Protein AF-A0A2S8NSI2-F1 (afdb_monomer_lite)

pLDDT: mean 83.22, std 19.71, range [36.78, 97.69]

Secondary structure (DSSP, 8-state):
-----------------------------------HHHHHHHHHHHHHHHHHHHHTBGGG----PSPP--EESSTTSEEHHHHHHHHHHHHHHHHHTT-TT--TTSEEEEESSSSSTTS-SEE--SS-EEEEEEEEE-TT-B-EEEEEEEEPPPEEP-

Radius of gyration: 29.57 Å; chains: 1; bounding box: 67×54×85 Å

Structure (mmCIF, N/CA/C/O backbone):
data_AF-A0A2S8NSI2-F1
#
_entry.id   AF-A0A2S8NSI2-F1
#
loop_
_atom_site.group_PDB
_atom_site.id
_atom_site.type_symbol
_atom_site.label_atom_id
_atom_site.label_alt_id
_atom_site.label_comp_id
_atom_site.label_asym_id
_atom_site.label_entity_id
_atom_site.label_seq_id
_atom_site.pdbx_PDB_ins_code
_atom_site.Cartn_x
_atom_site.Cartn_y
_atom_site.Cartn_z
_atom_site.occupancy
_atom_site.B_iso_or_equiv
_atom_site.auth_seq_id
_atom_site.auth_comp_id
_atom_site.auth_asym_id
_atom_site.auth_atom_id
_atom_site.pdbx_PDB_model_num
ATOM 1 N N . MET A 1 1 ? 1.802 8.307 66.244 1.00 36.78 1 MET A N 1
ATOM 2 C CA . MET A 1 1 ? 1.727 9.780 66.136 1.00 36.78 1 MET A CA 1
ATOM 3 C C . MET A 1 1 ? 1.114 10.142 64.793 1.00 36.78 1 MET A C 1
ATOM 5 O O . MET A 1 1 ? 1.666 9.700 63.802 1.00 36.78 1 MET A O 1
ATOM 9 N N . LYS A 1 2 ? 0.049 10.966 64.822 1.00 42.12 2 LYS A N 1
ATOM 10 C CA . LYS A 1 2 ? -0.509 11.824 63.747 1.00 42.12 2 LYS A CA 1
ATOM 11 C C . LYS A 1 2 ? -1.055 11.126 62.483 1.00 42.12 2 LYS A C 1
ATOM 13 O O . LYS A 1 2 ? -0.359 10.335 61.881 1.00 42.12 2 LYS A O 1
ATOM 18 N N . ARG A 1 3 ? -2.223 11.450 61.927 1.00 40.34 3 ARG A N 1
ATOM 19 C CA . ARG A 1 3 ? -3.490 12.096 62.336 1.00 40.34 3 ARG A CA 1
ATOM 20 C C . ARG A 1 3 ? -4.386 11.980 61.081 1.00 40.34 3 ARG A C 1
ATOM 22 O O . ARG A 1 3 ? -3.899 12.220 59.983 1.00 40.34 3 ARG A O 1
ATOM 29 N N . LEU A 1 4 ? -5.655 11.611 61.256 1.00 50.47 4 LEU A N 1
ATOM 30 C CA . LEU A 1 4 ? -6.739 11.792 60.275 1.00 50.47 4 LEU A CA 1
ATOM 31 C C . LEU A 1 4 ? -6.905 13.271 59.886 1.00 50.47 4 LEU A C 1
ATOM 33 O O . LEU A 1 4 ? -6.657 14.108 60.749 1.00 50.47 4 LEU A O 1
ATOM 37 N N . LEU A 1 5 ? -7.391 13.548 58.664 1.00 44.25 5 LEU A N 1
ATOM 38 C CA . LEU A 1 5 ? -8.237 14.693 58.228 1.00 44.25 5 LEU A CA 1
ATOM 39 C C . LEU A 1 5 ? -8.419 14.572 56.693 1.00 44.25 5 LEU A C 1
ATOM 41 O O . LEU A 1 5 ? -7.445 14.688 55.962 1.00 44.25 5 LEU A O 1
ATOM 45 N N . SER A 1 6 ? -9.546 14.106 56.141 1.00 48.00 6 SER A N 1
ATOM 46 C CA . SER A 1 6 ? -10.832 14.806 55.940 1.00 48.00 6 SER A CA 1
ATOM 47 C C . SER A 1 6 ? -10.691 16.272 55.531 1.00 48.00 6 SER A C 1
ATOM 49 O O . SER A 1 6 ? -10.458 17.119 56.387 1.00 48.00 6 SER A O 1
ATOM 51 N N . ILE A 1 7 ? -10.936 16.575 54.250 1.00 52.28 7 ILE A N 1
ATOM 52 C CA . ILE A 1 7 ? -11.369 17.907 53.810 1.00 52.28 7 ILE A CA 1
ATOM 53 C C . ILE A 1 7 ? -12.616 17.732 52.945 1.00 52.28 7 ILE A C 1
ATOM 55 O O . ILE A 1 7 ? -12.573 17.278 51.805 1.00 52.28 7 ILE A O 1
ATOM 59 N N . LEU A 1 8 ? -13.733 18.063 53.580 1.00 39.94 8 LEU A N 1
ATOM 60 C CA . LEU A 1 8 ? -15.036 18.305 52.998 1.00 39.94 8 LEU A CA 1
ATOM 61 C C . LEU A 1 8 ? -15.148 19.810 52.691 1.00 39.94 8 LEU A C 1
ATOM 63 O O . LEU A 1 8 ? -14.603 20.637 53.423 1.00 39.94 8 LEU A O 1
ATOM 67 N N . SER A 1 9 ? -15.986 20.121 51.704 1.00 43.59 9 SER A N 1
ATOM 68 C CA . SER A 1 9 ? -16.630 21.412 51.417 1.00 43.59 9 SER A CA 1
ATOM 69 C C . SER A 1 9 ? -15.868 22.408 50.533 1.00 43.59 9 SER A C 1
ATOM 71 O O . SER A 1 9 ? -14.788 22.877 50.868 1.00 43.59 9 SER A O 1
ATOM 73 N N . LEU A 1 10 ? -16.515 22.808 49.434 1.00 45.41 10 LEU A N 1
ATOM 74 C CA . LEU A 1 10 ? -17.215 24.091 49.435 1.00 45.41 10 LEU A CA 1
ATOM 75 C C . LEU A 1 10 ? -18.340 24.076 48.386 1.00 45.41 10 LEU A C 1
ATOM 77 O O . LEU A 1 10 ? -18.095 24.037 47.183 1.00 45.41 10 LEU A O 1
ATOM 81 N N . VAL A 1 11 ? -19.584 24.082 48.865 1.00 45.69 11 VAL A N 1
ATOM 82 C CA . VAL A 1 11 ? -20.774 24.378 48.061 1.00 45.69 11 VAL A CA 1
ATOM 83 C C . VAL A 1 11 ? -20.818 25.894 47.902 1.00 45.69 11 VAL A C 1
ATOM 85 O O . VAL A 1 11 ? -21.039 26.616 48.873 1.00 45.69 11 VAL A O 1
ATOM 88 N N . GLY A 1 12 ? -20.555 26.375 46.690 1.00 42.59 12 GLY A N 1
ATOM 89 C CA . GLY A 1 12 ? -20.722 27.778 46.329 1.00 42.59 12 GLY A CA 1
ATOM 90 C C . GLY A 1 12 ? -22.197 28.093 46.116 1.00 42.59 12 GLY A C 1
ATOM 91 O O . GLY A 1 12 ? -22.759 27.787 45.069 1.00 42.59 12 GLY A O 1
ATOM 92 N N . LEU A 1 13 ? -22.811 28.698 47.129 1.00 41.66 13 LEU A N 1
ATOM 93 C CA . LEU A 1 13 ? -24.100 29.371 47.043 1.00 41.66 13 LEU A CA 1
ATOM 94 C C . LEU A 1 13 ? -23.939 30.604 46.135 1.00 41.66 13 LEU A C 1
ATOM 96 O O . LEU A 1 13 ? -23.165 31.501 46.461 1.00 41.66 13 LEU A O 1
ATOM 100 N N . ILE A 1 14 ? -24.673 30.679 45.023 1.00 50.62 14 ILE A N 1
ATOM 101 C CA . ILE A 1 14 ? -24.888 31.946 44.313 1.00 50.62 14 ILE A CA 1
ATOM 102 C C . ILE A 1 14 ? -26.395 32.161 44.222 1.00 50.62 14 ILE A C 1
ATOM 104 O O . ILE A 1 14 ? -27.081 31.632 43.352 1.00 50.62 14 ILE A O 1
ATOM 108 N N . THR A 1 15 ? -26.912 32.937 45.168 1.00 47.03 15 THR A N 1
ATOM 109 C CA . THR A 1 15 ? -28.223 33.570 45.070 1.00 47.03 15 THR A CA 1
ATOM 110 C C . THR A 1 15 ? -28.078 34.850 44.258 1.00 47.03 15 THR A C 1
ATOM 112 O O . THR A 1 15 ? -27.434 35.792 44.716 1.00 47.03 15 THR A O 1
ATOM 115 N N . ILE A 1 16 ? -28.718 34.920 43.093 1.00 54.03 16 ILE A N 1
ATOM 116 C CA . ILE A 1 16 ? -29.105 36.199 42.492 1.00 54.03 16 ILE A CA 1
ATOM 117 C C . ILE A 1 16 ? -30.572 36.066 42.110 1.00 54.03 16 ILE A C 1
ATOM 119 O O . ILE A 1 16 ? -30.938 35.321 41.204 1.00 54.03 16 ILE A O 1
ATOM 123 N N . GLY A 1 17 ? -31.414 36.760 42.871 1.00 44.03 17 GLY A N 1
ATOM 124 C CA . GLY A 1 17 ? -32.815 36.932 42.543 1.00 44.03 17 GLY A CA 1
ATOM 125 C C . GLY A 1 17 ? -32.962 37.862 41.348 1.00 44.03 17 GLY A C 1
ATOM 126 O O . GLY A 1 17 ? -32.365 38.934 41.308 1.00 44.03 17 GLY A O 1
ATOM 127 N N . THR A 1 18 ? -33.811 37.469 40.407 1.00 47.91 18 THR A N 1
ATOM 128 C CA . THR A 1 18 ? -34.553 38.418 39.582 1.00 47.91 18 THR A CA 1
ATOM 129 C C . THR A 1 18 ? -36.007 37.971 39.580 1.00 47.91 18 THR A C 1
ATOM 131 O O . THR A 1 18 ? -36.347 36.842 39.232 1.00 47.91 18 THR A O 1
ATOM 134 N N . THR A 1 19 ? -36.868 38.841 40.092 1.00 48.16 19 THR A N 1
ATOM 135 C CA . THR A 1 19 ? -38.317 38.696 40.045 1.00 48.16 19 THR A CA 1
ATOM 136 C C . THR A 1 19 ? -38.782 38.944 38.619 1.00 48.16 19 THR A C 1
ATOM 138 O O . THR A 1 19 ? -38.567 40.038 38.110 1.00 48.16 19 THR A O 1
ATOM 141 N N . ASN A 1 20 ? -39.474 37.982 38.012 1.00 44.31 20 ASN A N 1
ATOM 142 C CA . ASN A 1 20 ? -40.394 38.255 36.914 1.00 44.31 20 ASN A CA 1
ATOM 143 C C . ASN A 1 20 ? -41.680 37.457 37.143 1.00 44.31 20 ASN A C 1
ATOM 145 O O . ASN A 1 20 ? -41.707 36.231 37.060 1.00 44.31 20 ASN A O 1
ATOM 149 N N . LEU A 1 21 ? -42.743 38.192 37.471 1.00 48.66 21 LEU A N 1
ATOM 150 C CA . LEU A 1 21 ? -44.125 37.736 37.416 1.00 48.66 21 LEU A CA 1
ATOM 151 C C . LEU A 1 21 ? -44.502 37.537 35.946 1.00 48.66 21 LEU A C 1
ATOM 153 O O . LEU A 1 21 ? -44.549 38.509 35.196 1.00 48.66 21 LEU A O 1
ATOM 157 N N . ILE A 1 22 ? -44.822 36.305 35.547 1.00 44.72 22 ILE A N 1
ATOM 158 C CA . ILE A 1 22 ? -45.586 36.047 34.323 1.00 44.72 22 ILE A CA 1
ATOM 159 C C . ILE A 1 22 ? -46.748 35.104 34.655 1.00 44.72 22 ILE A C 1
ATOM 161 O O . ILE A 1 22 ? -46.565 33.963 35.064 1.00 44.72 22 ILE A O 1
ATOM 165 N N . SER A 1 23 ? -47.933 35.697 34.508 1.00 38.81 23 SER A N 1
ATOM 166 C CA . SER A 1 23 ? -49.290 35.180 34.304 1.00 38.81 23 SER A CA 1
ATOM 167 C C . SER A 1 23 ? -49.484 33.668 34.095 1.00 38.81 23 SER A C 1
ATOM 169 O O . SER A 1 23 ? -48.783 33.026 33.316 1.00 38.81 23 SER A O 1
ATOM 171 N N . CYS A 1 24 ? -50.544 33.140 34.719 1.00 50.59 24 CYS A N 1
ATOM 172 C CA . CYS A 1 24 ? -51.088 31.794 34.543 1.00 50.59 24 CYS A CA 1
ATOM 173 C C . CYS A 1 24 ? -51.384 31.450 33.071 1.00 50.59 24 CYS A C 1
ATOM 175 O O . CYS A 1 24 ? -52.490 31.654 32.576 1.00 50.59 24 CYS A O 1
ATOM 177 N N . GLY A 1 25 ? -50.425 30.821 32.403 1.00 47.66 25 GLY A N 1
ATOM 178 C CA . GLY A 1 25 ? -50.671 29.855 31.339 1.00 47.66 25 GLY A CA 1
ATOM 179 C C . GLY A 1 25 ? -50.187 28.505 31.846 1.00 47.66 25 GLY A C 1
ATOM 180 O O . GLY A 1 25 ? -49.047 28.409 32.289 1.00 47.66 25 GLY A O 1
ATOM 181 N N . LYS A 1 26 ? -51.046 27.476 31.850 1.00 44.56 26 LYS A N 1
ATOM 182 C CA . LYS A 1 26 ? -50.652 26.116 32.251 1.00 44.56 26 LYS A CA 1
ATOM 183 C C . LYS A 1 26 ? -49.390 25.725 31.478 1.00 44.56 26 LYS A C 1
ATOM 185 O O . LYS A 1 26 ? -49.472 25.616 30.252 1.00 44.56 26 LYS A O 1
ATOM 190 N N . PRO A 1 27 ? -48.249 25.491 32.140 1.00 42.88 27 PRO A N 1
ATOM 191 C CA . PRO A 1 27 ? -47.119 24.957 31.429 1.00 42.88 27 PRO A CA 1
ATOM 192 C C . PRO A 1 27 ? -47.446 23.486 31.175 1.00 42.88 27 PRO A C 1
ATOM 194 O O . PRO A 1 27 ? -47.559 22.685 32.104 1.00 42.88 27 PRO A O 1
ATOM 197 N N . VAL A 1 28 ? -47.623 23.113 29.909 1.00 51.09 28 VAL A N 1
ATOM 198 C CA . VAL A 1 28 ? -47.347 21.732 29.511 1.00 51.09 28 VAL A CA 1
ATOM 199 C C . VAL A 1 28 ? -45.833 21.610 29.587 1.00 51.09 28 VAL A C 1
ATOM 201 O O . VAL A 1 28 ? -45.119 21.794 28.605 1.00 51.09 28 VAL A O 1
ATOM 204 N N . VAL A 1 29 ? -45.331 21.403 30.804 1.00 42.56 29 VAL A N 1
ATOM 205 C CA . VAL A 1 29 ? -43.964 20.951 30.982 1.00 42.56 29 VAL A CA 1
ATOM 206 C C . VAL A 1 29 ? -44.000 19.492 30.575 1.00 42.56 29 VAL A C 1
ATOM 208 O O . VAL A 1 29 ? -44.452 18.633 31.332 1.00 42.56 29 VAL A O 1
ATOM 211 N N . ASN A 1 30 ? -43.546 19.204 29.360 1.00 43.06 30 ASN A N 1
ATOM 212 C CA . ASN A 1 30 ? -42.989 17.891 29.092 1.00 43.06 30 ASN A CA 1
ATOM 213 C C . ASN A 1 30 ? -41.733 17.791 29.965 1.00 43.06 30 ASN A C 1
ATOM 215 O O . ASN A 1 30 ? -40.627 18.095 29.530 1.00 43.06 30 ASN A O 1
ATOM 219 N N . ASN A 1 31 ? -41.934 17.446 31.239 1.00 46.88 31 ASN A N 1
ATOM 220 C CA . ASN A 1 31 ? -40.888 17.022 32.152 1.00 46.88 31 ASN A CA 1
ATOM 221 C C . ASN A 1 31 ? -40.384 15.679 31.634 1.00 46.88 31 ASN A C 1
ATOM 223 O O . ASN A 1 31 ? -40.796 14.616 32.089 1.00 46.88 31 ASN A O 1
ATOM 227 N N . THR A 1 32 ? -39.517 15.721 30.637 1.00 57.41 32 THR A N 1
ATOM 228 C CA . THR A 1 32 ? -38.535 14.664 30.467 1.00 57.41 32 THR A CA 1
ATOM 229 C C . THR A 1 32 ? -37.225 15.296 30.890 1.00 57.41 32 THR A C 1
ATOM 231 O O . THR A 1 32 ? -36.474 15.807 30.067 1.00 57.41 32 THR A O 1
ATOM 234 N N . GLU A 1 33 ? -37.001 15.353 32.207 1.00 58.38 33 GLU A N 1
ATOM 235 C CA . GLU A 1 33 ? -35.644 15.524 32.720 1.00 58.38 33 GLU A CA 1
ATOM 236 C C . GLU A 1 33 ? -34.769 14.493 31.992 1.00 58.38 33 GLU A C 1
ATOM 238 O O . GLU A 1 33 ? -35.134 13.309 31.979 1.00 58.38 33 GLU A O 1
ATOM 243 N N . PRO A 1 34 ? -33.672 14.904 31.331 1.00 58.44 34 PRO A N 1
ATOM 244 C CA . PRO A 1 34 ? -32.758 13.949 30.738 1.00 58.44 34 PRO A CA 1
ATOM 245 C C . PRO A 1 34 ? -32.290 13.026 31.859 1.00 58.44 34 PRO A C 1
ATOM 247 O O . PRO A 1 34 ? -31.703 13.457 32.853 1.00 58.44 34 PRO A O 1
ATOM 250 N N . ASN A 1 35 ? -32.624 11.745 31.733 1.00 76.62 35 ASN A N 1
ATOM 251 C CA . ASN A 1 35 ? -32.190 10.740 32.679 1.00 76.62 35 ASN A CA 1
ATOM 252 C C . ASN A 1 35 ? -30.660 10.709 32.625 1.00 76.62 35 ASN A C 1
ATOM 254 O O . ASN A 1 35 ? -30.070 10.214 31.666 1.00 76.62 35 ASN A O 1
ATOM 258 N N . LEU A 1 36 ? -30.017 11.253 33.659 1.00 78.12 36 LEU A N 1
ATOM 259 C CA . LEU A 1 36 ? -28.560 11.390 33.752 1.0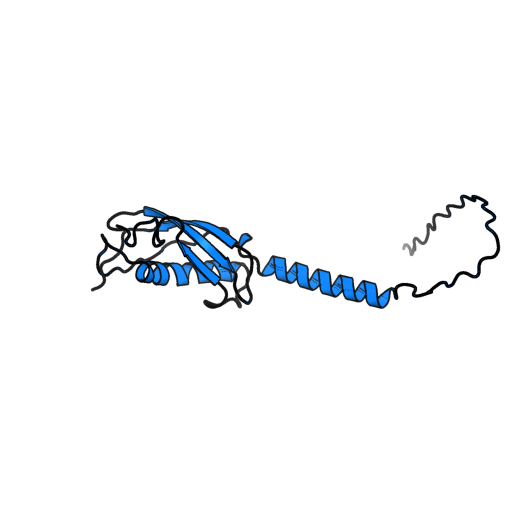0 78.12 36 LEU A CA 1
ATOM 260 C C . LEU A 1 36 ? -27.823 10.060 33.522 1.00 78.12 36 LEU A C 1
ATOM 262 O O . LEU A 1 36 ? -26.652 10.059 33.142 1.00 78.12 36 LEU A O 1
ATOM 266 N N . LYS A 1 37 ? -28.477 8.913 33.751 1.00 80.94 37 LYS A N 1
ATOM 267 C CA . LYS A 1 37 ? -27.910 7.594 33.431 1.00 80.94 37 LYS A CA 1
ATOM 268 C C . LYS A 1 37 ? -27.845 7.344 31.925 1.00 80.94 37 LYS A C 1
ATOM 270 O O . LYS A 1 37 ? -26.823 6.853 31.453 1.00 80.94 37 LYS A O 1
ATOM 275 N N . ASP A 1 38 ? -28.890 7.715 31.193 1.00 85.69 38 ASP A N 1
ATOM 276 C CA . ASP A 1 38 ? -28.986 7.518 29.745 1.00 85.69 38 ASP A CA 1
ATOM 277 C C . ASP A 1 38 ? -27.994 8.434 29.014 1.00 85.69 38 ASP A C 1
ATOM 279 O O . ASP A 1 38 ? -27.298 8.002 28.095 1.00 85.69 38 ASP A O 1
ATOM 283 N N . GLU A 1 39 ? -27.839 9.675 29.484 1.00 88.56 39 GLU A N 1
ATOM 284 C CA . GLU A 1 39 ? -26.870 10.628 28.931 1.00 88.56 39 GLU A CA 1
ATOM 285 C C . GLU A 1 39 ? -25.417 10.207 29.207 1.00 88.56 39 GLU A C 1
ATOM 287 O O . GLU A 1 39 ? -24.580 10.212 28.302 1.00 88.56 39 GLU A O 1
ATOM 292 N N . ASN A 1 40 ? -25.116 9.734 30.423 1.00 90.38 40 ASN A N 1
ATOM 293 C CA . ASN A 1 40 ? -23.797 9.180 30.739 1.00 90.38 40 ASN A CA 1
ATOM 294 C C . ASN A 1 40 ? -23.472 7.924 29.921 1.00 90.38 40 ASN A C 1
ATOM 296 O O . ASN A 1 40 ? -22.317 7.727 29.542 1.00 90.38 40 ASN A O 1
ATOM 300 N N . GLN A 1 41 ? -24.460 7.064 29.658 1.00 93.50 41 GLN A N 1
ATOM 301 C CA . GLN A 1 41 ? -24.254 5.888 28.816 1.00 93.50 41 GLN A CA 1
ATOM 302 C C . GLN A 1 41 ? -23.963 6.299 27.370 1.00 93.50 41 GLN A C 1
ATOM 304 O O . GLN A 1 41 ? -22.979 5.840 26.795 1.00 93.50 41 GLN A O 1
ATOM 309 N N . LYS A 1 42 ? -24.733 7.247 26.828 1.00 94.19 42 LYS A N 1
ATOM 310 C CA . LYS A 1 42 ? -24.503 7.800 25.491 1.00 94.19 42 LYS A CA 1
ATOM 311 C C . LYS A 1 42 ? -23.091 8.376 25.340 1.00 94.19 42 LYS A C 1
ATOM 313 O O . LYS A 1 42 ? -22.407 8.065 24.369 1.00 94.19 42 LYS A O 1
ATOM 318 N N . LEU A 1 43 ? -22.623 9.156 26.317 1.00 93.69 43 LEU A N 1
ATOM 319 C CA . LEU A 1 43 ? -21.264 9.711 26.309 1.00 93.69 43 LEU A CA 1
ATOM 320 C C . LEU A 1 43 ? -20.182 8.622 26.357 1.00 93.69 43 LEU A C 1
ATOM 322 O O . LEU A 1 43 ? -19.149 8.748 25.697 1.00 93.69 43 LEU A O 1
ATOM 326 N N . LYS A 1 44 ? -20.395 7.538 27.115 1.00 94.00 44 LYS A N 1
ATOM 327 C CA . LYS A 1 44 ? -19.471 6.391 27.130 1.00 94.00 44 LYS A CA 1
ATOM 328 C C . LYS A 1 44 ? -19.398 5.712 25.766 1.00 94.00 44 LYS A C 1
ATOM 330 O O . LYS A 1 44 ? -18.294 5.452 25.288 1.00 94.00 44 LYS A O 1
ATOM 335 N N . ASP A 1 45 ? -20.545 5.483 25.137 1.00 93.88 45 ASP A N 1
ATOM 336 C CA . ASP A 1 45 ? -20.624 4.851 23.820 1.00 93.88 45 ASP A CA 1
ATOM 337 C C . ASP A 1 45 ? -19.954 5.729 22.745 1.00 93.88 45 ASP A C 1
ATOM 339 O O . ASP A 1 45 ? -19.191 5.238 21.906 1.00 93.88 45 ASP A O 1
ATOM 343 N N . GLU A 1 46 ? -20.165 7.049 22.799 1.00 94.38 46 GLU A N 1
ATOM 344 C CA . GLU A 1 46 ? -19.512 8.020 21.913 1.00 94.38 46 GLU A CA 1
ATOM 345 C C . GLU A 1 46 ? -17.993 8.053 22.109 1.00 94.38 46 GLU A C 1
ATOM 347 O O . GLU A 1 46 ? -17.247 7.995 21.127 1.00 94.38 46 GLU A O 1
ATOM 352 N N . ASN A 1 47 ? -17.518 8.065 23.356 1.00 94.12 47 ASN A N 1
ATOM 353 C CA . ASN A 1 47 ? -16.089 8.009 23.660 1.00 94.12 47 ASN A CA 1
ATOM 354 C C . ASN A 1 47 ? -15.453 6.708 23.163 1.00 94.12 47 ASN A C 1
ATOM 356 O O . ASN A 1 47 ? -14.365 6.734 22.586 1.00 94.12 47 ASN A O 1
ATOM 360 N N . GLN A 1 48 ? -16.134 5.571 23.323 1.00 92.56 48 GLN A N 1
ATOM 361 C CA . GLN A 1 48 ? -15.660 4.290 22.799 1.00 92.56 48 GLN A CA 1
ATOM 362 C C . GLN A 1 48 ? -15.577 4.309 21.267 1.00 92.56 48 GLN A C 1
ATOM 364 O O . GLN A 1 48 ? -14.591 3.842 20.691 1.00 92.56 48 GLN A O 1
ATOM 369 N N . LYS A 1 49 ? -16.573 4.898 20.598 1.00 89.62 49 LYS A N 1
ATOM 370 C CA . LYS A 1 49 ? -16.584 5.070 19.140 1.00 89.62 49 LYS A CA 1
ATOM 371 C C . LYS A 1 49 ? -15.457 5.983 18.657 1.00 89.62 49 LYS A C 1
ATOM 373 O O . LYS A 1 49 ? -14.830 5.683 17.642 1.00 89.62 49 LYS A O 1
ATOM 378 N N . LEU A 1 50 ? -15.194 7.086 19.356 1.00 89.75 50 LEU A N 1
ATOM 379 C CA . LEU A 1 50 ? -14.093 7.999 19.039 1.00 89.75 50 LEU A CA 1
ATOM 380 C C . LEU A 1 50 ? -12.739 7.329 19.244 1.00 89.75 50 LEU A C 1
ATOM 382 O O . LEU A 1 50 ? -11.888 7.427 18.367 1.00 89.75 50 LEU A O 1
ATOM 386 N N . LYS A 1 51 ? -12.568 6.589 20.343 1.00 88.50 51 LYS A N 1
ATOM 387 C CA . LYS A 1 51 ? -11.354 5.813 20.593 1.00 88.50 51 LYS A CA 1
ATOM 388 C C . LYS A 1 51 ? -11.094 4.819 19.460 1.00 88.50 51 LYS A C 1
ATOM 390 O O . LYS A 1 51 ? -10.018 4.831 18.879 1.00 88.50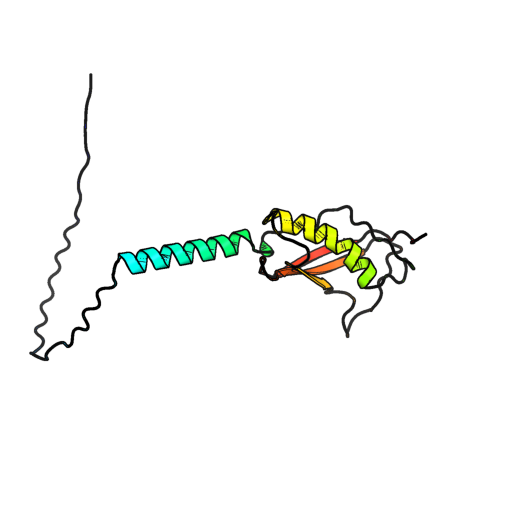 51 LYS A O 1
ATOM 395 N N . TRP A 1 52 ? -12.108 4.048 19.060 1.00 86.19 52 TRP A N 1
ATOM 396 C CA . TRP A 1 52 ? -11.996 3.136 17.917 1.00 86.19 52 TRP A CA 1
ATOM 397 C C . TRP A 1 52 ? -11.614 3.868 16.619 1.00 86.19 52 TRP A C 1
ATOM 399 O O . TRP A 1 52 ? -10.786 3.384 15.850 1.00 86.19 52 TRP A O 1
ATOM 409 N N . LYS A 1 53 ? -12.171 5.064 16.384 1.00 83.56 53 LYS A N 1
ATOM 410 C CA . LYS A 1 53 ? -11.786 5.913 15.247 1.00 83.56 53 LYS A CA 1
ATOM 411 C C . LYS A 1 53 ? -10.368 6.481 15.357 1.00 83.56 53 LYS A C 1
ATOM 413 O O . LYS A 1 53 ? -9.812 6.917 14.368 1.00 83.56 53 LYS A O 1
ATOM 418 N N . ILE A 1 54 ? -9.760 6.544 16.523 1.00 85.94 54 ILE A N 1
ATOM 419 C CA . ILE A 1 54 ? -8.363 6.971 16.615 1.00 85.94 54 ILE A CA 1
ATOM 420 C C . ILE A 1 54 ? -7.475 5.757 16.342 1.00 85.94 54 ILE A C 1
ATOM 422 O O . ILE A 1 54 ? -6.660 5.784 15.424 1.00 85.94 54 ILE A O 1
ATOM 426 N N . ASP A 1 55 ? -7.744 4.651 17.033 1.00 86.19 55 ASP A N 1
ATOM 427 C CA . ASP A 1 55 ? -6.943 3.425 16.981 1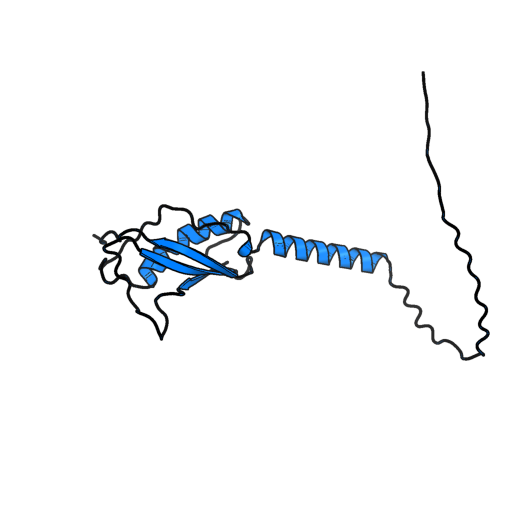.00 86.19 55 ASP A CA 1
ATOM 428 C C . ASP A 1 55 ? -6.900 2.792 15.571 1.00 86.19 55 ASP A C 1
ATOM 430 O O . ASP A 1 55 ? -5.964 2.082 15.223 1.00 86.19 55 ASP A O 1
ATOM 434 N N . LYS A 1 56 ? -7.908 3.056 14.727 1.00 88.88 56 LYS A N 1
ATOM 435 C CA . LYS A 1 56 ? -8.052 2.450 13.389 1.00 88.88 56 LYS A CA 1
ATOM 436 C C . LYS A 1 56 ? -7.796 3.399 12.215 1.00 88.88 56 LYS A C 1
ATOM 438 O O . LYS A 1 56 ? -8.209 3.094 11.091 1.00 88.88 56 LYS A O 1
ATOM 443 N N . ASN A 1 57 ? -7.192 4.562 12.456 1.00 92.19 57 ASN A N 1
ATOM 444 C CA . ASN A 1 57 ? -7.049 5.594 11.431 1.00 92.19 57 ASN A CA 1
ATOM 445 C C . ASN A 1 57 ? -5.728 5.488 10.657 1.00 92.19 57 ASN A C 1
ATOM 447 O O . ASN A 1 57 ? -4.645 5.572 11.236 1.00 92.19 57 ASN A O 1
ATOM 451 N N . ILE A 1 58 ? -5.821 5.407 9.329 1.00 93.69 58 ILE A N 1
ATOM 452 C CA . ILE A 1 58 ? -4.678 5.379 8.402 1.00 93.69 58 ILE A CA 1
ATOM 453 C C . ILE A 1 58 ? -3.778 6.617 8.546 1.00 93.69 58 ILE A C 1
ATOM 455 O O . ILE A 1 58 ? -2.579 6.541 8.273 1.00 93.69 58 ILE A O 1
ATOM 459 N N . LEU A 1 59 ? -4.309 7.745 9.031 1.00 93.44 59 LEU A N 1
ATOM 460 C CA . LEU A 1 59 ? -3.535 8.973 9.235 1.00 93.44 59 LEU A CA 1
ATOM 461 C C . LEU A 1 59 ? -2.326 8.791 10.171 1.00 93.44 59 LEU A C 1
ATOM 463 O O . LEU A 1 59 ? -1.326 9.500 10.004 1.00 93.44 59 LEU A O 1
ATOM 467 N N . PHE A 1 60 ? -2.393 7.830 11.101 1.00 92.00 60 PHE A N 1
ATOM 468 C CA . PHE A 1 60 ? -1.325 7.525 12.062 1.00 92.00 60 PHE A CA 1
ATOM 469 C C . PHE A 1 60 ? -0.204 6.642 11.502 1.00 92.00 60 PHE A C 1
ATOM 471 O O . PHE A 1 60 ? 0.805 6.432 12.171 1.00 92.00 60 PHE A O 1
ATOM 478 N N . ILE A 1 61 ? -0.324 6.163 10.263 1.00 92.12 61 ILE A N 1
ATOM 479 C CA . ILE A 1 61 ? 0.779 5.488 9.581 1.00 92.12 61 ILE A CA 1
ATOM 480 C C . ILE A 1 61 ? 1.792 6.543 9.140 1.00 92.12 61 ILE A C 1
ATOM 482 O O . ILE A 1 61 ? 1.455 7.468 8.400 1.00 92.12 61 ILE A O 1
ATOM 486 N N . ASN 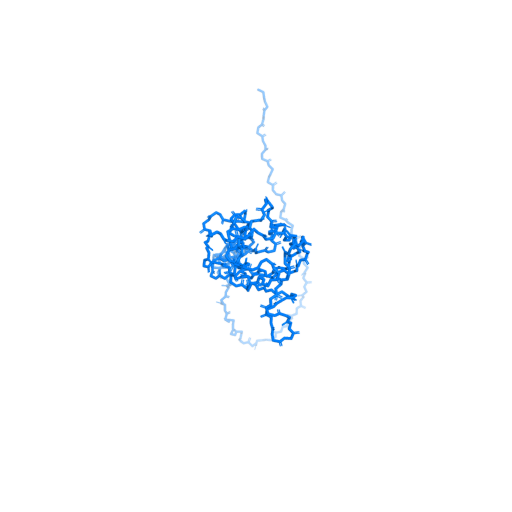A 1 62 ? 3.046 6.406 9.567 1.00 86.81 62 ASN A N 1
ATOM 487 C CA . ASN A 1 62 ? 4.085 7.402 9.287 1.00 86.81 62 ASN A CA 1
ATOM 488 C C . ASN A 1 62 ? 4.851 7.139 7.987 1.00 86.81 62 ASN A C 1
ATOM 490 O O . ASN A 1 62 ? 5.241 8.085 7.308 1.00 86.81 62 ASN A O 1
ATOM 494 N N . SER A 1 63 ? 5.052 5.872 7.627 1.00 88.31 63 SER A N 1
ATOM 495 C CA . SER A 1 63 ? 5.850 5.478 6.466 1.00 88.31 63 SER A CA 1
ATOM 496 C C . SER A 1 63 ? 5.460 4.100 5.946 1.00 88.31 63 SER A C 1
ATOM 498 O O . SER A 1 63 ? 4.893 3.274 6.667 1.00 88.31 63 SER A O 1
ATOM 500 N N . ILE A 1 64 ? 5.828 3.841 4.693 1.00 93.00 64 ILE A N 1
ATOM 501 C CA . ILE A 1 64 ? 5.874 2.496 4.120 1.00 93.00 64 ILE A CA 1
ATOM 502 C C . ILE A 1 64 ? 7.315 2.012 4.209 1.00 93.00 64 ILE A C 1
ATOM 504 O O . ILE A 1 64 ? 8.218 2.630 3.645 1.00 93.00 64 ILE A O 1
ATOM 508 N N . ASN A 1 65 ? 7.535 0.955 4.988 1.00 84.12 65 ASN A N 1
ATOM 509 C CA . ASN A 1 65 ? 8.879 0.585 5.414 1.00 84.12 65 ASN A CA 1
ATOM 510 C C . ASN A 1 65 ? 9.662 -0.127 4.290 1.00 84.12 65 ASN A C 1
ATOM 512 O O . ASN A 1 65 ? 9.160 -1.097 3.714 1.00 84.12 65 ASN A O 1
ATOM 516 N N . PRO A 1 66 ? 10.898 0.311 3.982 1.00 85.00 66 PRO A N 1
ATOM 517 C CA . PRO A 1 66 ? 11.793 -0.408 3.079 1.00 85.00 66 PRO A CA 1
ATOM 518 C C . PRO A 1 66 ? 12.354 -1.691 3.733 1.00 85.00 66 PRO A C 1
ATOM 520 O O . PRO A 1 66 ? 12.320 -1.820 4.958 1.00 85.00 66 PRO A O 1
ATOM 523 N N . PRO A 1 67 ? 12.928 -2.625 2.948 1.00 90.00 67 PRO A N 1
ATOM 524 C CA . PRO A 1 67 ? 13.048 -2.602 1.488 1.00 90.00 67 PRO A CA 1
ATOM 525 C C . PRO A 1 67 ? 11.765 -3.066 0.781 1.00 90.00 67 PRO A C 1
ATOM 527 O O . PRO A 1 67 ? 11.121 -4.028 1.198 1.00 90.00 67 PRO A O 1
ATOM 530 N N . ILE A 1 68 ? 11.422 -2.404 -0.326 1.00 93.62 68 ILE A N 1
ATOM 531 C CA . ILE A 1 68 ? 10.377 -2.852 -1.258 1.00 93.62 68 ILE A CA 1
ATOM 532 C C . ILE A 1 68 ? 11.067 -3.698 -2.329 1.00 93.62 68 ILE A C 1
ATOM 534 O O . ILE A 1 68 ? 12.071 -3.271 -2.883 1.00 93.62 68 ILE A O 1
ATOM 538 N N . ILE A 1 69 ? 10.556 -4.888 -2.631 1.00 93.50 69 ILE A N 1
ATOM 539 C CA . ILE A 1 69 ? 11.096 -5.739 -3.700 1.00 93.50 69 ILE A CA 1
ATOM 540 C C . ILE A 1 69 ? 10.071 -5.776 -4.821 1.00 93.50 69 ILE A C 1
ATOM 542 O O . ILE A 1 69 ? 8.926 -6.146 -4.5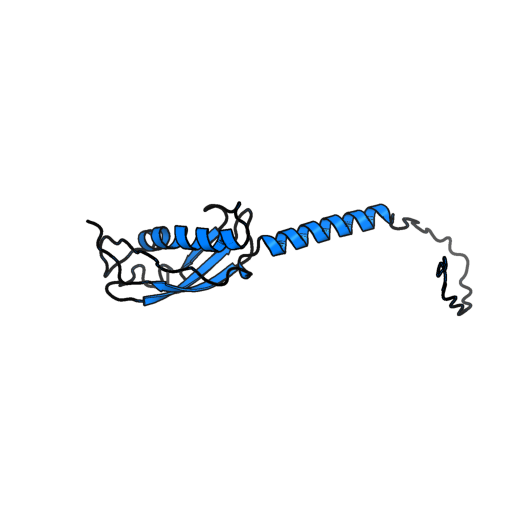78 1.00 93.50 69 ILE A O 1
ATOM 546 N N . ILE A 1 70 ? 10.482 -5.402 -6.033 1.00 95.00 70 ILE A N 1
ATOM 547 C CA . ILE A 1 70 ? 9.598 -5.343 -7.199 1.00 95.00 70 ILE A CA 1
ATOM 548 C C . ILE A 1 70 ? 10.074 -6.373 -8.207 1.00 95.00 70 ILE A C 1
ATOM 550 O O . ILE A 1 70 ? 11.095 -6.179 -8.858 1.00 95.00 70 ILE A O 1
ATOM 554 N N . ASN A 1 71 ? 9.325 -7.465 -8.339 1.00 94.75 71 ASN A N 1
ATOM 555 C CA . ASN A 1 71 ? 9.577 -8.470 -9.366 1.00 94.75 71 ASN A CA 1
ATOM 556 C C . ASN A 1 71 ? 8.709 -8.161 -10.588 1.00 94.75 71 ASN A C 1
ATOM 558 O O . ASN A 1 71 ? 7.478 -8.165 -10.481 1.00 94.75 71 ASN A O 1
ATOM 562 N N . ALA A 1 72 ? 9.332 -7.938 -11.743 1.00 96.31 72 ALA A N 1
ATOM 563 C CA . ALA A 1 72 ? 8.635 -7.552 -12.967 1.00 96.31 72 ALA A CA 1
ATOM 564 C C . ALA A 1 72 ? 9.021 -8.430 -14.160 1.00 96.31 72 ALA A C 1
ATOM 566 O O . ALA A 1 72 ? 10.179 -8.801 -14.325 1.00 96.31 72 ALA A O 1
ATOM 567 N N . ASN A 1 73 ? 8.059 -8.715 -15.038 1.00 95.94 73 ASN A N 1
ATOM 568 C CA . ASN A 1 73 ? 8.339 -9.399 -16.307 1.00 95.94 73 ASN A CA 1
ATOM 569 C C . ASN A 1 73 ? 9.195 -8.534 -17.250 1.00 95.94 73 ASN A C 1
ATOM 571 O O . ASN A 1 73 ? 10.021 -9.046 -17.999 1.00 95.94 73 ASN A O 1
ATOM 575 N N . LYS A 1 74 ? 8.973 -7.214 -17.233 1.00 97.00 74 LYS A N 1
ATOM 576 C CA . LYS A 1 74 ? 9.716 -6.224 -18.020 1.00 97.00 74 LYS A CA 1
ATOM 577 C C . LYS A 1 74 ? 10.026 -5.017 -17.131 1.00 97.00 74 LYS A C 1
ATOM 579 O O . LYS A 1 74 ? 9.134 -4.198 -16.929 1.00 97.00 74 LYS A O 1
ATOM 584 N N . PRO A 1 75 ? 11.251 -4.883 -16.589 1.00 97.31 75 PRO A N 1
ATOM 585 C CA . PRO A 1 75 ? 11.598 -3.774 -15.696 1.00 97.31 75 PRO A CA 1
ATOM 586 C C . PRO A 1 75 ? 11.372 -2.373 -16.279 1.00 97.31 75 PRO A C 1
ATOM 588 O O . PRO A 1 75 ? 11.077 -1.455 -15.529 1.00 97.31 75 PRO A O 1
ATOM 591 N N . ASN A 1 76 ? 11.451 -2.205 -17.600 1.00 97.31 76 ASN A N 1
ATOM 592 C CA . ASN A 1 76 ? 11.185 -0.932 -18.279 1.00 97.31 76 ASN A CA 1
ATOM 593 C C . ASN A 1 76 ? 9.692 -0.651 -18.550 1.00 97.31 76 ASN A C 1
ATOM 595 O O . ASN A 1 76 ? 9.355 0.388 -19.110 1.00 97.31 76 ASN A O 1
ATOM 599 N N . ALA A 1 77 ? 8.806 -1.584 -18.202 1.00 97.06 77 ALA A N 1
ATOM 600 C CA . ALA A 1 77 ? 7.376 -1.542 -18.495 1.00 97.06 77 ALA A CA 1
ATOM 601 C C . ALA A 1 77 ? 6.581 -2.292 -17.407 1.00 97.06 77 ALA A C 1
ATOM 603 O O . ALA A 1 77 ? 5.808 -3.213 -17.690 1.00 97.06 77 ALA A O 1
ATOM 604 N N . VAL A 1 78 ? 6.815 -1.942 -16.139 1.00 97.38 78 VAL A N 1
ATOM 605 C CA . VAL A 1 78 ? 6.165 -2.596 -14.995 1.00 97.38 78 VAL A CA 1
ATOM 606 C C . VAL A 1 78 ? 4.691 -2.215 -14.955 1.00 97.38 78 VAL A C 1
ATOM 608 O O . VAL A 1 78 ? 4.331 -1.038 -15.045 1.00 97.38 78 VAL A O 1
ATOM 611 N N . LYS A 1 79 ? 3.826 -3.220 -14.809 1.00 96.19 79 LYS A N 1
ATOM 612 C CA . LYS A 1 79 ? 2.370 -3.035 -14.791 1.00 96.19 79 LYS A CA 1
ATOM 613 C C . LYS A 1 79 ? 1.841 -2.822 -13.376 1.00 96.19 79 LYS A C 1
ATOM 615 O O . LYS A 1 79 ? 2.433 -3.286 -12.403 1.00 96.19 79 LYS A O 1
ATOM 620 N N . GLU A 1 80 ? 0.667 -2.198 -13.283 1.00 95.50 80 GLU A N 1
ATOM 621 C CA . GLU A 1 80 ? -0.002 -1.874 -12.014 1.00 95.50 80 GLU A CA 1
ATOM 622 C C . GLU A 1 80 ? -0.064 -3.067 -11.054 1.00 95.50 80 GLU A C 1
ATOM 624 O O . GLU A 1 80 ? 0.325 -2.951 -9.898 1.00 95.50 80 GLU A O 1
ATOM 629 N N . TYR A 1 81 ? -0.494 -4.237 -11.536 1.00 94.62 81 TYR A N 1
ATOM 630 C CA . TYR A 1 81 ? -0.657 -5.417 -10.686 1.00 94.62 81 TYR A CA 1
ATOM 631 C C . TYR A 1 81 ? 0.674 -5.928 -10.101 1.00 94.62 81 TYR A C 1
ATOM 633 O O . TYR A 1 81 ? 0.687 -6.448 -8.988 1.00 94.62 81 TYR A O 1
ATOM 641 N N . GLU A 1 82 ? 1.797 -5.781 -10.815 1.00 95.00 82 GLU A N 1
ATOM 642 C CA . GLU A 1 82 ? 3.121 -6.208 -10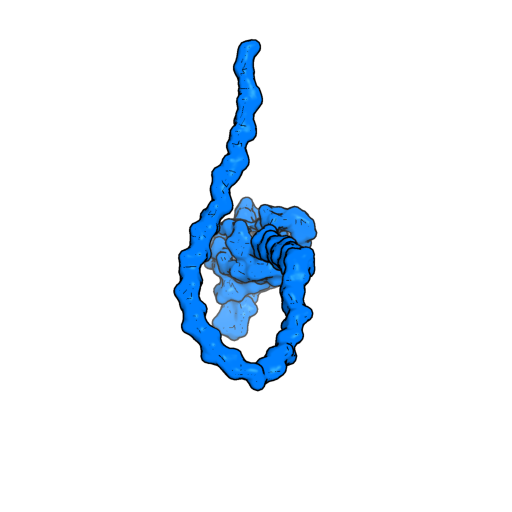.333 1.00 95.00 82 GLU A CA 1
ATOM 643 C C . GLU A 1 82 ? 3.588 -5.305 -9.193 1.00 95.00 82 GLU A C 1
ATOM 645 O O . GLU A 1 82 ? 4.095 -5.776 -8.168 1.00 95.00 82 GLU A O 1
ATOM 650 N N . LEU A 1 83 ? 3.347 -4.004 -9.348 1.00 94.38 83 LEU A N 1
ATOM 651 C CA . LEU A 1 83 ? 3.639 -3.027 -8.316 1.00 94.38 83 LEU A CA 1
ATOM 652 C C . LEU A 1 83 ? 2.689 -3.169 -7.120 1.00 94.38 83 LEU A C 1
ATOM 654 O O . LEU A 1 83 ? 3.137 -3.133 -5.976 1.00 94.38 83 LEU A O 1
ATOM 658 N N . PHE A 1 84 ? 1.399 -3.400 -7.372 1.00 94.88 84 PHE A N 1
ATOM 659 C CA . PHE A 1 84 ? 0.393 -3.622 -6.337 1.00 94.88 84 PHE A CA 1
ATOM 660 C C . PHE A 1 84 ? 0.760 -4.812 -5.451 1.00 94.88 84 PHE A C 1
ATOM 662 O O . PHE A 1 84 ? 0.780 -4.665 -4.234 1.00 94.88 84 PHE A O 1
ATOM 669 N N . LEU A 1 85 ? 1.116 -5.963 -6.033 1.00 92.31 85 LEU A N 1
ATOM 670 C CA . LEU A 1 85 ? 1.545 -7.141 -5.267 1.00 92.31 85 LEU A CA 1
ATOM 671 C C . LEU A 1 85 ? 2.747 -6.834 -4.363 1.00 92.31 85 LEU A C 1
ATOM 673 O O . LEU A 1 85 ? 2.775 -7.258 -3.209 1.00 92.31 85 LEU A O 1
ATOM 677 N N . SER A 1 86 ? 3.705 -6.065 -4.881 1.00 91.94 86 SER A N 1
ATOM 678 C CA . SER A 1 86 ? 4.927 -5.685 -4.166 1.00 91.94 86 SER A CA 1
ATOM 679 C C . SER A 1 86 ? 4.650 -4.720 -3.005 1.00 91.94 86 SER A C 1
ATOM 681 O O . SER A 1 86 ? 5.229 -4.852 -1.929 1.00 91.94 86 SER A O 1
ATOM 683 N N . LEU A 1 87 ? 3.744 -3.757 -3.200 1.00 95.12 87 LEU A N 1
ATOM 684 C CA . LEU A 1 87 ? 3.378 -2.767 -2.183 1.00 95.12 87 LEU A CA 1
ATOM 685 C C . LEU A 1 87 ? 2.378 -3.302 -1.159 1.00 95.12 87 LEU A C 1
ATOM 687 O O . LEU A 1 87 ? 2.410 -2.866 -0.012 1.00 95.12 87 LEU A O 1
ATOM 691 N N . LYS A 1 88 ? 1.504 -4.241 -1.535 1.00 95.50 88 LYS A N 1
ATOM 692 C CA . LYS A 1 88 ? 0.431 -4.753 -0.671 1.00 95.50 88 LYS A CA 1
ATOM 693 C C . LYS A 1 88 ? 0.957 -5.288 0.657 1.00 95.50 88 LYS A C 1
ATOM 695 O O . LYS A 1 88 ? 0.416 -4.939 1.703 1.00 95.50 88 LYS A O 1
ATOM 700 N N . SER A 1 89 ? 2.025 -6.084 0.628 1.00 93.06 89 SER A N 1
ATOM 701 C CA . SER A 1 89 ? 2.641 -6.629 1.844 1.00 93.06 89 SER A CA 1
ATOM 702 C C . SER A 1 89 ? 3.222 -5.527 2.732 1.00 93.06 89 SER A C 1
ATOM 704 O O . SER A 1 89 ? 3.004 -5.534 3.940 1.00 93.06 89 SER A O 1
ATOM 706 N N . LYS A 1 90 ? 3.884 -4.528 2.138 1.00 95.12 90 LYS A N 1
ATOM 707 C CA . LYS A 1 90 ? 4.467 -3.396 2.872 1.00 95.12 90 LYS A CA 1
ATOM 708 C C . LYS A 1 90 ? 3.428 -2.449 3.445 1.00 95.12 90 LYS A C 1
ATOM 710 O O . LYS A 1 90 ? 3.580 -1.986 4.570 1.00 95.12 90 LYS A O 1
ATOM 715 N N . VAL A 1 91 ? 2.338 -2.221 2.725 1.00 96.12 91 VAL A N 1
ATOM 716 C CA . VAL A 1 91 ? 1.191 -1.489 3.262 1.00 96.12 91 VAL A CA 1
ATOM 717 C C . VAL A 1 91 ? 0.539 -2.272 4.399 1.00 96.12 91 VAL A C 1
ATOM 719 O O . VAL A 1 91 ? 0.232 -1.671 5.424 1.00 96.12 91 VAL A O 1
ATOM 722 N N . LEU A 1 92 ? 0.391 -3.597 4.279 1.00 95.94 92 LEU A N 1
ATOM 723 C CA . LEU A 1 92 ? -0.130 -4.429 5.365 1.00 95.94 92 LEU A CA 1
ATOM 724 C C . LEU A 1 92 ? 0.745 -4.336 6.628 1.00 95.94 92 LEU A C 1
ATOM 726 O O . LEU A 1 92 ? 0.215 -4.178 7.726 1.00 95.94 92 LEU A O 1
ATOM 730 N N . GLU A 1 93 ? 2.069 -4.424 6.480 1.00 94.75 93 GLU A N 1
ATOM 731 C CA . GLU A 1 93 ? 3.023 -4.229 7.583 1.00 94.75 93 GLU A CA 1
ATOM 732 C C . GLU A 1 93 ? 2.809 -2.865 8.255 1.00 94.75 93 GLU A C 1
ATOM 734 O O . GLU A 1 93 ? 2.671 -2.789 9.475 1.00 94.75 93 GLU A O 1
ATOM 739 N N . SER A 1 94 ? 2.704 -1.796 7.462 1.00 94.94 94 SER A N 1
ATOM 740 C CA . SER A 1 94 ? 2.493 -0.442 7.971 1.00 94.94 94 SER A CA 1
ATOM 741 C C . SER A 1 94 ? 1.144 -0.266 8.667 1.00 94.94 94 SER A C 1
ATOM 743 O O . SER A 1 94 ? 1.102 0.309 9.753 1.00 94.94 94 SER A O 1
ATOM 745 N N . ILE A 1 95 ? 0.038 -0.778 8.119 1.00 95.06 95 ILE A N 1
ATOM 746 C CA . ILE A 1 95 ? -1.269 -0.638 8.779 1.00 95.06 95 ILE A CA 1
ATOM 747 C C . ILE A 1 95 ? -1.355 -1.482 10.055 1.00 95.06 95 ILE A C 1
ATOM 749 O O . ILE A 1 95 ? -2.100 -1.151 10.966 1.00 95.06 95 ILE A O 1
ATOM 753 N N . LYS A 1 96 ? -0.589 -2.567 10.180 1.00 95.19 96 LYS A N 1
ATOM 754 C CA . LYS A 1 96 ? -0.591 -3.353 11.421 1.00 95.19 96 LYS A CA 1
ATOM 755 C C . LYS A 1 96 ? 0.038 -2.614 12.600 1.00 95.19 96 LYS A C 1
ATOM 757 O O . LYS A 1 96 ? -0.201 -2.999 13.737 1.00 95.19 96 LYS A O 1
ATOM 762 N N . THR A 1 97 ? 0.777 -1.531 12.344 1.00 93.19 97 THR A N 1
ATOM 763 C CA . THR A 1 97 ? 1.306 -0.656 13.403 1.00 93.19 97 THR A CA 1
ATOM 764 C C . THR A 1 97 ? 0.223 0.157 14.112 1.00 93.19 97 THR A C 1
ATOM 766 O O . THR A 1 97 ? 0.426 0.532 15.263 1.00 93.19 97 THR A O 1
ATOM 769 N N . ILE A 1 98 ? -0.919 0.410 13.455 1.00 92.81 98 ILE A N 1
ATOM 770 C CA . ILE A 1 98 ? -2.080 1.035 14.104 1.00 92.81 98 ILE A CA 1
ATOM 771 C C . ILE A 1 98 ? -2.925 -0.017 14.832 1.00 92.81 98 ILE A C 1
ATOM 773 O O . ILE A 1 98 ? -3.347 0.214 15.960 1.00 92.81 98 ILE A O 1
ATOM 777 N N . ASP A 1 99 ? -3.120 -1.197 14.228 1.00 92.56 99 ASP A N 1
ATOM 778 C CA . ASP A 1 99 ? -3.745 -2.341 14.891 1.00 92.56 99 ASP A CA 1
ATOM 779 C C . ASP A 1 99 ? -3.396 -3.675 14.206 1.00 92.56 99 ASP A C 1
ATOM 781 O O . ASP A 1 99 ? -3.671 -3.888 13.021 1.00 92.56 99 ASP A O 1
ATOM 785 N N . GLU A 1 100 ? -2.850 -4.612 14.983 1.00 94.50 100 GLU A N 1
ATOM 786 C CA . GLU A 1 100 ? -2.338 -5.899 14.496 1.00 94.50 100 GLU A CA 1
ATOM 787 C C . GLU A 1 100 ? -3.407 -6.820 13.884 1.00 94.50 100 GLU A C 1
ATOM 789 O O . GLU A 1 100 ? -3.082 -7.693 13.073 1.00 94.50 100 GLU A O 1
ATOM 794 N N . SER A 1 101 ? -4.686 -6.634 14.233 1.00 95.12 101 SER A N 1
ATOM 795 C CA . SER A 1 101 ? -5.798 -7.451 13.727 1.00 95.12 101 SER A CA 1
ATOM 796 C C . SER A 1 101 ? -6.202 -7.112 12.290 1.00 95.12 101 SER A C 1
ATOM 798 O O . SER A 1 101 ? -7.020 -7.834 11.703 1.00 95.12 101 SER A O 1
ATOM 800 N N . LEU A 1 102 ? -5.679 -6.018 11.725 1.00 95.88 102 LEU A N 1
ATOM 801 C CA . LEU A 1 102 ? -5.978 -5.588 10.363 1.00 95.88 102 LEU A CA 1
ATOM 802 C C . LEU A 1 102 ? -5.385 -6.541 9.317 1.00 95.88 102 LEU A C 1
ATOM 804 O O . LEU A 1 102 ? -4.345 -7.178 9.498 1.00 95.88 102 LEU A O 1
ATOM 808 N N . THR A 1 103 ? -6.095 -6.645 8.199 1.00 97.06 103 THR A N 1
ATOM 809 C CA . THR A 1 103 ? -5.815 -7.575 7.104 1.00 97.06 103 THR A CA 1
ATOM 810 C C . THR A 1 103 ? -5.767 -6.848 5.768 1.00 97.06 103 THR A C 1
ATOM 812 O O . THR A 1 103 ? -6.119 -5.678 5.652 1.00 97.06 103 THR A O 1
ATOM 815 N N . GLU A 1 104 ? -5.402 -7.582 4.722 1.00 96.31 104 GLU A N 1
ATOM 816 C CA . GLU A 1 104 ? -5.411 -7.107 3.336 1.00 96.31 104 GLU A CA 1
ATOM 817 C C . GLU A 1 104 ? -6.772 -6.614 2.831 1.00 96.31 104 GLU A C 1
ATOM 819 O O . GLU A 1 104 ? -6.831 -5.904 1.833 1.00 96.31 104 GLU A O 1
ATOM 824 N N . ASN A 1 105 ? -7.865 -6.977 3.506 1.00 97.19 105 ASN A N 1
ATOM 825 C CA . ASN A 1 105 ? -9.207 -6.521 3.157 1.00 97.19 105 ASN A CA 1
ATOM 826 C C . ASN A 1 105 ? -9.559 -5.166 3.784 1.00 97.19 105 ASN A C 1
ATOM 828 O O . ASN A 1 105 ? -10.596 -4.595 3.448 1.00 97.19 105 ASN A O 1
ATOM 832 N N . ASP A 1 106 ? -8.745 -4.669 4.715 1.00 97.44 106 ASP A N 1
ATOM 833 C CA . ASP A 1 106 ? -9.023 -3.450 5.475 1.00 97.44 106 ASP A CA 1
ATOM 834 C C . ASP A 1 106 ? -8.380 -2.199 4.848 1.00 97.44 106 ASP A C 1
ATOM 836 O O . ASP A 1 106 ? -8.406 -1.124 5.440 1.00 97.44 106 ASP A O 1
ATOM 840 N N . PHE A 1 107 ? -7.818 -2.299 3.640 1.00 97.25 107 PHE A N 1
ATOM 841 C CA . PHE A 1 107 ? -7.263 -1.150 2.924 1.00 97.25 107 PHE A CA 1
ATOM 842 C C . PHE A 1 107 ? -7.347 -1.299 1.404 1.00 97.25 107 PHE A C 1
ATOM 844 O O . PHE A 1 107 ? -7.558 -2.386 0.865 1.00 97.25 107 PHE A O 1
ATOM 851 N N . ILE A 1 108 ? -7.161 -0.175 0.717 1.00 96.31 108 ILE A N 1
ATOM 852 C CA . ILE A 1 108 ? -6.990 -0.072 -0.732 1.00 96.31 108 ILE A CA 1
ATOM 853 C C . ILE A 1 108 ? -5.726 0.751 -0.994 1.00 96.31 108 ILE A C 1
ATOM 855 O O . ILE A 1 108 ? -5.424 1.677 -0.242 1.00 96.31 108 ILE A O 1
ATOM 859 N N . ILE A 1 109 ? -4.996 0.404 -2.055 1.00 96.62 109 ILE A N 1
ATOM 860 C CA . ILE A 1 109 ? -3.880 1.198 -2.579 1.00 96.62 109 ILE A CA 1
ATOM 861 C C . ILE A 1 109 ? -4.327 1.777 -3.918 1.00 96.62 109 ILE A C 1
ATOM 863 O O . ILE A 1 109 ? -4.734 1.022 -4.800 1.00 96.62 109 ILE A O 1
ATOM 867 N N . ALA A 1 110 ? -4.232 3.092 -4.068 1.00 95.00 110 ALA A N 1
ATOM 868 C CA . ALA A 1 110 ? -4.381 3.782 -5.340 1.00 95.00 110 ALA A CA 1
ATOM 869 C C . ALA A 1 110 ? -3.065 4.469 -5.725 1.00 95.00 110 ALA A C 1
ATOM 871 O O . ALA A 1 110 ? -2.258 4.838 -4.871 1.00 95.00 110 ALA A O 1
ATOM 872 N N . PHE A 1 111 ? -2.849 4.642 -7.024 1.00 94.75 111 PHE A N 1
ATOM 873 C CA . PHE A 1 111 ? -1.647 5.263 -7.568 1.00 94.75 111 PHE A CA 1
ATOM 874 C C . PHE A 1 111 ? -1.984 6.666 -8.059 1.00 94.75 111 PHE A C 1
ATOM 876 O O . PHE A 1 111 ? -2.878 6.840 -8.888 1.00 94.75 111 PHE A O 1
ATOM 883 N N . LYS A 1 112 ? -1.290 7.672 -7.518 1.00 92.62 112 LYS A N 1
ATOM 884 C CA . LYS A 1 112 ? -1.554 9.071 -7.860 1.00 92.62 112 LYS A CA 1
ATOM 885 C C . LYS A 1 112 ? -0.852 9.496 -9.139 1.00 92.62 112 LYS A C 1
ATOM 887 O O . LYS A 1 112 ? -1.420 10.305 -9.860 1.00 92.62 112 LYS A O 1
ATOM 892 N N . ASP A 1 113 ? 0.336 8.953 -9.406 1.00 89.38 113 ASP A N 1
ATOM 893 C CA . ASP A 1 113 ? 1.208 9.369 -10.518 1.00 89.38 113 ASP A CA 1
ATOM 894 C C . ASP A 1 113 ? 1.181 8.424 -11.731 1.00 89.38 113 ASP A C 1
ATOM 896 O O . ASP A 1 113 ? 1.685 8.774 -12.801 1.00 89.38 113 ASP A O 1
ATOM 900 N N . TYR A 1 114 ? 0.603 7.229 -11.573 1.00 92.75 114 TYR A N 1
ATOM 901 C CA . TYR A 1 114 ? 0.523 6.205 -12.614 1.00 92.75 114 TYR A CA 1
ATOM 902 C C . TYR A 1 114 ? -0.837 5.503 -12.619 1.00 92.75 114 TYR A C 1
ATOM 904 O O . TYR A 1 114 ? -1.609 5.566 -11.666 1.00 92.75 114 TYR A O 1
ATOM 912 N N . PHE A 1 115 ? -1.086 4.758 -13.695 1.00 93.19 115 PHE A N 1
ATOM 913 C CA . PHE A 1 115 ? -2.161 3.772 -13.831 1.00 93.19 115 PHE A CA 1
ATOM 914 C C . PHE A 1 115 ? -3.593 4.315 -13.845 1.00 93.19 115 PHE A C 1
ATOM 916 O O . PHE A 1 115 ? -4.532 3.522 -13.889 1.00 93.19 115 PHE A O 1
ATOM 923 N N . ASN A 1 116 ? -3.801 5.630 -13.927 1.00 86.88 116 ASN A N 1
ATOM 924 C CA . ASN A 1 116 ? -5.124 6.201 -14.186 1.00 86.88 116 ASN A CA 1
ATOM 925 C C . ASN A 1 116 ? -5.340 6.561 -15.672 1.00 86.88 116 ASN A C 1
ATOM 927 O O . ASN A 1 116 ? -4.474 6.362 -16.520 1.00 86.88 116 ASN A O 1
ATOM 931 N N . HIS A 1 117 ? -6.542 7.031 -16.016 1.00 86.19 117 HIS A N 1
ATOM 932 C CA . HIS A 1 117 ? -6.935 7.316 -17.403 1.00 86.19 117 HIS A CA 1
ATOM 933 C C . HIS A 1 117 ? -6.188 8.498 -18.044 1.00 86.19 117 HIS A C 1
ATOM 935 O O . HIS A 1 117 ? -6.185 8.605 -19.267 1.00 86.19 117 HIS A O 1
ATOM 941 N N . LEU A 1 118 ? -5.549 9.351 -17.240 1.00 90.38 118 LEU A N 1
ATOM 942 C CA . LEU A 1 118 ? -4.760 10.503 -17.684 1.00 90.38 118 LEU A CA 1
ATOM 943 C C . LEU A 1 118 ? -3.251 10.268 -17.542 1.00 90.38 118 LEU A C 1
ATOM 945 O O . LEU A 1 118 ? -2.466 11.185 -17.769 1.00 90.38 118 LEU A O 1
ATOM 949 N N . GLN A 1 119 ? -2.834 9.067 -17.138 1.00 91.56 119 GLN A N 1
ATOM 950 C CA . GLN A 1 119 ? -1.454 8.767 -16.773 1.00 91.56 119 GLN A CA 1
ATOM 951 C C . GLN A 1 119 ? -0.918 7.524 -17.480 1.00 91.56 119 GLN A C 1
ATOM 953 O O . GLN A 1 119 ? -1.693 6.696 -17.971 1.00 91.56 119 GLN A O 1
ATOM 958 N N . PRO A 1 120 ? 0.419 7.361 -17.527 1.00 93.44 120 PRO A N 1
ATOM 959 C CA . PRO A 1 120 ? 1.029 6.152 -18.058 1.00 93.44 120 PRO A CA 1
ATOM 960 C C . PRO A 1 120 ? 0.501 4.898 -17.351 1.00 93.44 120 PRO A C 1
ATOM 962 O O . PRO A 1 120 ? 0.379 4.857 -16.126 1.00 93.44 120 PRO A O 1
ATOM 965 N N . ARG A 1 121 ? 0.197 3.857 -18.133 1.00 94.62 121 ARG A N 1
ATOM 966 C CA . ARG A 1 121 ? -0.266 2.546 -17.633 1.00 94.62 121 ARG A CA 1
ATOM 967 C C . ARG A 1 121 ? 0.876 1.587 -17.294 1.00 94.62 121 ARG A C 1
ATOM 969 O O . ARG A 1 121 ? 0.625 0.459 -16.878 1.00 94.62 121 ARG A O 1
ATOM 976 N N . GLU A 1 122 ? 2.106 2.038 -17.483 1.00 95.94 122 GLU A N 1
ATOM 977 C CA . GLU A 1 122 ? 3.334 1.305 -17.216 1.00 95.94 122 GLU A CA 1
ATOM 978 C C . GLU A 1 122 ? 4.348 2.271 -16.597 1.00 95.94 122 GLU A C 1
ATOM 980 O O . GLU A 1 122 ? 4.305 3.481 -16.850 1.00 95.94 122 GLU A O 1
ATOM 985 N N . ILE A 1 123 ? 5.246 1.736 -15.776 1.00 96.44 123 ILE A N 1
ATOM 986 C CA . ILE A 1 123 ? 6.334 2.486 -15.151 1.00 96.44 123 ILE A CA 1
ATOM 987 C C . ILE A 1 123 ? 7.674 1.839 -15.502 1.00 96.44 123 ILE A C 1
ATOM 989 O O . ILE A 1 123 ? 7.848 0.628 -15.366 1.00 96.44 123 ILE A O 1
ATOM 993 N N . ASP A 1 124 ? 8.622 2.661 -15.946 1.00 97.31 124 ASP A N 1
ATOM 994 C CA . ASP A 1 124 ? 10.012 2.248 -16.108 1.00 97.31 124 ASP A CA 1
ATOM 995 C C . ASP A 1 124 ? 10.705 2.254 -14.738 1.00 97.31 124 ASP A C 1
ATOM 997 O O . ASP A 1 124 ? 10.874 3.306 -14.112 1.00 97.31 124 ASP A O 1
ATOM 1001 N N . LEU A 1 125 ? 11.060 1.056 -14.277 1.00 97.19 125 LEU A N 1
ATOM 1002 C CA . LEU A 1 125 ? 11.802 0.778 -13.054 1.00 97.19 125 LEU A CA 1
ATOM 1003 C C . LEU A 1 125 ? 13.136 0.083 -13.367 1.00 97.19 125 LEU A C 1
ATOM 1005 O O . LEU A 1 125 ? 13.610 -0.722 -12.567 1.00 97.19 125 LEU A O 1
ATOM 1009 N N . THR A 1 126 ? 13.798 0.379 -14.493 1.00 97.69 126 THR A N 1
ATOM 1010 C CA . THR A 1 126 ? 15.220 0.003 -14.655 1.00 97.69 126 THR A CA 1
ATOM 1011 C C . THR A 1 126 ? 16.123 0.776 -13.691 1.00 97.69 126 THR A C 1
ATOM 1013 O O . THR A 1 126 ? 17.239 0.352 -13.402 1.00 97.69 126 THR A O 1
ATOM 1016 N N . ILE A 1 127 ? 15.635 1.912 -13.187 1.00 96.56 127 ILE A N 1
ATOM 1017 C CA . ILE A 1 127 ? 16.252 2.724 -12.139 1.00 96.56 127 ILE A CA 1
ATOM 1018 C C . ILE A 1 127 ? 15.244 3.001 -11.019 1.00 96.56 127 ILE A C 1
ATOM 1020 O O . ILE A 1 127 ? 14.035 2.870 -11.205 1.00 96.56 127 ILE A O 1
ATOM 1024 N N . SER A 1 128 ? 15.750 3.407 -9.853 1.00 96.62 128 SER A N 1
ATOM 1025 C CA . SER A 1 128 ? 14.912 3.811 -8.720 1.00 96.62 128 SER A CA 1
ATOM 1026 C C . SER A 1 128 ? 14.043 5.023 -9.067 1.00 96.62 128 SER A C 1
ATOM 1028 O O . SER A 1 128 ? 14.508 5.962 -9.721 1.00 96.62 128 SER A O 1
ATOM 1030 N N . LYS A 1 129 ? 12.790 5.025 -8.603 1.00 95.44 129 LYS A N 1
ATOM 1031 C CA . LYS A 1 129 ? 11.815 6.081 -8.887 1.00 95.44 129 LYS A CA 1
ATOM 1032 C C . LYS A 1 129 ? 10.972 6.389 -7.657 1.00 95.44 129 LYS A C 1
ATOM 1034 O O . LYS A 1 129 ? 10.470 5.490 -6.988 1.00 95.44 129 LYS A O 1
ATOM 1039 N N . LYS A 1 130 ? 10.789 7.677 -7.374 1.00 95.19 130 LYS A N 1
ATOM 1040 C CA . LYS A 1 130 ? 9.841 8.142 -6.360 1.00 95.19 130 LYS A CA 1
ATOM 1041 C C . LYS A 1 130 ? 8.455 8.261 -6.992 1.00 95.19 130 LYS A C 1
ATOM 1043 O O . LYS A 1 130 ? 8.341 8.846 -8.069 1.00 95.19 130 LYS A O 1
ATOM 1048 N N . ILE A 1 131 ? 7.440 7.717 -6.330 1.00 94.69 131 ILE A N 1
ATOM 1049 C CA . ILE A 1 131 ? 6.032 7.868 -6.712 1.00 94.69 131 ILE A CA 1
ATOM 1050 C C . ILE A 1 131 ? 5.189 8.205 -5.484 1.00 94.69 131 ILE A C 1
ATOM 1052 O O . ILE A 1 131 ? 5.585 7.898 -4.357 1.00 94.69 131 ILE A O 1
ATOM 1056 N N . THR A 1 132 ? 4.002 8.749 -5.709 1.00 95.69 132 THR A N 1
ATOM 1057 C CA . THR A 1 132 ? 2.984 8.942 -4.683 1.00 95.69 132 THR A CA 1
ATOM 1058 C C . THR A 1 132 ? 1.886 7.884 -4.818 1.00 95.69 132 THR A C 1
ATOM 1060 O O . THR A 1 132 ? 1.284 7.684 -5.882 1.00 95.69 132 THR A O 1
ATOM 1063 N N . ILE A 1 133 ? 1.610 7.201 -3.709 1.00 95.69 133 ILE A N 1
ATOM 1064 C CA . ILE A 1 133 ? 0.467 6.298 -3.550 1.00 95.69 133 ILE A CA 1
ATOM 1065 C C . ILE A 1 133 ? -0.516 6.880 -2.541 1.00 95.69 133 ILE A C 1
ATOM 1067 O O . ILE A 1 133 ? -0.145 7.664 -1.671 1.00 95.69 133 ILE A O 1
ATOM 1071 N N . ILE A 1 134 ? -1.770 6.466 -2.637 1.00 96.31 134 ILE A N 1
ATOM 1072 C CA . ILE A 1 134 ? -2.827 6.802 -1.689 1.00 96.31 134 ILE A CA 1
ATOM 1073 C C . ILE A 1 134 ? -3.253 5.504 -1.018 1.00 96.31 134 ILE A C 1
ATOM 1075 O O . ILE A 1 134 ? -3.529 4.513 -1.697 1.00 96.31 134 ILE A O 1
ATOM 1079 N N . ILE A 1 135 ? -3.286 5.501 0.311 1.00 97.19 135 ILE A N 1
ATOM 1080 C CA . ILE A 1 135 ? -3.800 4.378 1.094 1.00 97.19 135 ILE A CA 1
ATOM 1081 C C . ILE A 1 135 ? -5.100 4.830 1.733 1.00 97.19 135 ILE A C 1
ATOM 1083 O O . ILE A 1 135 ? -5.112 5.803 2.490 1.00 97.19 135 ILE A O 1
ATOM 1087 N N . SER A 1 136 ? -6.174 4.102 1.450 1.00 97.06 136 SER A N 1
ATOM 1088 C CA . SER A 1 136 ? -7.506 4.374 1.991 1.00 97.06 136 SER A CA 1
ATOM 1089 C C . SER A 1 136 ? -7.934 3.198 2.861 1.00 97.06 136 SER A C 1
ATOM 1091 O O . SER A 1 136 ? -7.886 2.041 2.436 1.00 97.06 136 SER A O 1
ATOM 1093 N N . GLY A 1 137 ? -8.345 3.486 4.094 1.00 96.12 137 GLY A N 1
ATOM 1094 C CA . GLY A 1 137 ? -8.872 2.489 5.017 1.00 96.12 137 GLY A CA 1
ATOM 1095 C C . GLY A 1 137 ? -10.237 1.983 4.556 1.00 96.12 137 GLY A C 1
ATOM 1096 O O . GLY A 1 137 ? -11.068 2.745 4.059 1.00 96.12 137 GLY A O 1
ATOM 1097 N N . LYS A 1 138 ? -10.474 0.686 4.732 1.00 96.06 138 LYS A N 1
ATOM 1098 C CA . LYS A 1 138 ? -11.733 0.009 4.416 1.00 96.06 138 LYS A CA 1
ATOM 1099 C C . LYS A 1 138 ? -12.129 -0.890 5.585 1.00 96.06 138 LYS A C 1
ATOM 1101 O O . LYS A 1 138 ? -11.277 -1.337 6.346 1.00 96.06 138 LYS A O 1
ATOM 1106 N N . ASN A 1 139 ? -13.415 -1.229 5.685 1.00 95.19 139 ASN A N 1
ATOM 1107 C CA . ASN A 1 139 ? -13.940 -2.195 6.652 1.00 95.19 139 ASN A CA 1
ATOM 1108 C C . ASN A 1 139 ? -13.584 -1.812 8.100 1.00 95.19 139 ASN A C 1
ATOM 1110 O O . ASN A 1 139 ? -14.279 -0.994 8.701 1.00 95.19 139 ASN A O 1
ATOM 1114 N N . ARG A 1 140 ? -12.520 -2.397 8.665 1.00 94.25 140 ARG A N 1
ATOM 1115 C CA . ARG A 1 140 ? -12.085 -2.173 10.052 1.00 94.25 140 ARG A CA 1
ATOM 1116 C C . ARG A 1 140 ? -11.005 -1.102 10.198 1.00 94.25 140 ARG A C 1
ATOM 1118 O O . ARG A 1 140 ? -10.600 -0.836 11.325 1.00 94.25 140 ARG A O 1
ATOM 1125 N N . ALA A 1 141 ? -10.566 -0.491 9.101 1.00 96.00 141 ALA A N 1
ATOM 1126 C CA . ALA A 1 141 ? -9.752 0.720 9.097 1.00 96.00 141 ALA A CA 1
ATOM 1127 C C . ALA A 1 141 ? -10.492 1.864 8.392 1.00 96.00 141 ALA A C 1
ATOM 1129 O O . ALA A 1 141 ? -11.445 1.644 7.642 1.00 96.00 141 ALA A O 1
ATOM 1130 N N . HIS A 1 142 ? -10.067 3.101 8.636 1.00 93.50 142 HIS A N 1
ATOM 1131 C CA . HIS A 1 142 ? -10.682 4.285 8.035 1.00 93.50 142 HIS A CA 1
ATOM 1132 C C . HIS A 1 142 ? -9.672 5.425 7.870 1.00 93.50 142 HIS A C 1
ATOM 1134 O O . HIS A 1 142 ? -8.563 5.374 8.399 1.00 93.50 142 HIS A O 1
ATOM 1140 N N . GLY A 1 143 ? -10.080 6.470 7.152 1.00 94.44 143 GLY A N 1
ATOM 1141 C CA . GLY A 1 143 ? -9.200 7.570 6.773 1.00 94.44 143 GLY A CA 1
ATOM 1142 C C . GLY A 1 143 ? -8.451 7.279 5.477 1.00 94.44 143 GLY A C 1
ATOM 1143 O O . GLY A 1 143 ? -8.518 6.180 4.928 1.00 94.44 143 GLY A O 1
ATOM 1144 N N . GLU A 1 144 ? -7.756 8.292 4.984 1.00 96.19 144 GLU A N 1
ATOM 1145 C CA . GLU A 1 144 ? -6.986 8.241 3.748 1.00 96.19 144 GLU A CA 1
ATOM 1146 C C . GLU A 1 144 ? -5.729 9.090 3.920 1.00 96.19 144 GLU A C 1
ATOM 1148 O O . GLU A 1 144 ? -5.777 10.143 4.563 1.00 96.19 144 GLU A O 1
ATOM 1153 N N . LYS A 1 145 ? -4.600 8.620 3.390 1.00 96.31 145 LYS A N 1
ATOM 1154 C CA . LYS A 1 145 ? -3.330 9.345 3.447 1.00 96.31 145 LYS A CA 1
ATOM 1155 C C . LYS A 1 145 ? -2.479 9.054 2.218 1.00 96.31 145 LYS A C 1
ATOM 1157 O O . LYS A 1 145 ? -2.398 7.914 1.760 1.00 96.31 145 LYS A O 1
ATOM 1162 N N . GLU A 1 146 ? -1.833 10.098 1.711 1.00 96.50 146 GLU A N 1
ATOM 1163 C CA . GLU A 1 146 ? -0.847 9.988 0.640 1.00 96.50 146 GLU A CA 1
ATOM 1164 C C . GLU A 1 146 ? 0.529 9.629 1.207 1.00 96.50 146 GLU A C 1
ATOM 1166 O O . GLU A 1 146 ? 0.932 10.119 2.266 1.00 96.50 146 GLU A O 1
ATOM 1171 N N . PHE A 1 147 ? 1.256 8.789 0.477 1.00 95.44 147 PHE A N 1
ATOM 1172 C CA . PHE A 1 147 ? 2.607 8.370 0.809 1.00 95.44 147 PHE A CA 1
ATOM 1173 C C . PHE A 1 147 ? 3.506 8.502 -0.403 1.00 95.44 147 PHE A C 1
ATOM 1175 O O . PHE A 1 147 ? 3.265 7.907 -1.454 1.00 95.44 147 PHE A O 1
ATOM 1182 N N . ASP A 1 148 ? 4.597 9.219 -0.201 1.00 94.44 148 ASP A N 1
ATOM 1183 C CA . ASP A 1 148 ? 5.726 9.200 -1.105 1.00 94.44 148 ASP A CA 1
ATOM 1184 C C . ASP A 1 148 ? 6.553 7.938 -0.853 1.00 94.44 148 ASP A C 1
ATOM 1186 O O . ASP A 1 148 ? 7.117 7.754 0.227 1.00 94.44 148 ASP A O 1
ATOM 1190 N N . VAL A 1 149 ? 6.645 7.073 -1.858 1.00 94.44 149 VAL A N 1
ATOM 1191 C CA . VAL A 1 149 ? 7.405 5.823 -1.794 1.00 94.44 149 VAL A CA 1
ATOM 1192 C C . VAL A 1 149 ? 8.525 5.826 -2.823 1.00 94.44 149 VAL A C 1
ATOM 1194 O O . VAL A 1 149 ? 8.351 6.225 -3.975 1.00 94.44 149 VAL A O 1
ATOM 1197 N N . VAL A 1 150 ? 9.703 5.378 -2.393 1.00 94.44 150 VAL A N 1
ATOM 1198 C CA . VAL A 1 150 ? 10.854 5.175 -3.275 1.00 94.44 150 VAL A CA 1
ATOM 1199 C C . VAL A 1 150 ? 10.845 3.721 -3.721 1.00 94.44 150 VAL A C 1
ATOM 1201 O O . VAL A 1 150 ? 11.120 2.815 -2.935 1.00 94.44 150 VAL A O 1
ATOM 1204 N N . LEU A 1 151 ? 10.499 3.506 -4.984 1.00 95.31 151 LEU A N 1
ATOM 1205 C CA . LEU A 1 151 ? 10.535 2.204 -5.627 1.00 95.31 151 LEU A CA 1
ATOM 1206 C C . LEU A 1 151 ? 11.961 1.940 -6.117 1.00 95.31 151 LEU A C 1
ATOM 1208 O O . LEU A 1 151 ? 12.477 2.751 -6.887 1.00 95.31 151 LEU A O 1
ATOM 1212 N N . PRO A 1 152 ? 12.618 0.845 -5.706 1.00 96.50 152 PRO A N 1
ATOM 1213 C CA . PRO A 1 152 ? 13.916 0.494 -6.263 1.00 96.50 152 PRO A CA 1
ATOM 1214 C C . PRO A 1 152 ? 13.779 -0.014 -7.701 1.00 96.50 152 PRO A C 1
ATOM 1216 O O . PRO A 1 152 ? 12.673 -0.230 -8.200 1.00 96.50 152 PRO A O 1
ATOM 1219 N N . ALA A 1 153 ? 14.921 -0.236 -8.354 1.00 97.19 153 ALA A N 1
ATOM 1220 C CA . ALA A 1 153 ? 14.939 -0.909 -9.644 1.00 97.19 153 ALA A CA 1
ATOM 1221 C C . ALA A 1 153 ? 14.274 -2.296 -9.540 1.00 97.19 153 ALA A C 1
ATOM 1223 O O . ALA A 1 153 ? 14.488 -3.028 -8.568 1.00 97.19 153 ALA A O 1
ATOM 1224 N N . ALA A 1 154 ? 13.462 -2.645 -10.535 1.00 97.31 154 ALA A N 1
ATOM 1225 C CA . ALA A 1 154 ? 12.748 -3.909 -10.578 1.00 97.31 154 ALA A CA 1
ATOM 1226 C C . ALA A 1 154 ? 13.679 -5.067 -10.965 1.00 97.31 154 ALA A C 1
ATOM 1228 O O . ALA A 1 154 ? 14.523 -4.952 -11.855 1.00 97.31 154 ALA A O 1
ATOM 1229 N N . ILE A 1 155 ? 13.483 -6.207 -10.310 1.00 96.75 155 ILE A N 1
ATOM 1230 C CA . ILE A 1 155 ? 14.191 -7.457 -10.574 1.00 96.75 155 ILE A CA 1
ATOM 1231 C C . ILE A 1 155 ? 13.408 -8.225 -11.652 1.00 96.75 155 ILE A C 1
ATOM 1233 O O . ILE A 1 155 ? 12.199 -8.429 -11.486 1.00 96.75 155 ILE A O 1
ATOM 1237 N N . PRO A 1 156 ? 14.046 -8.651 -12.758 1.00 95.00 156 PRO A N 1
ATOM 1238 C CA . PRO A 1 156 ? 13.397 -9.501 -13.750 1.00 95.00 156 PRO A CA 1
ATOM 1239 C C . PRO A 1 156 ? 12.873 -10.797 -13.118 1.00 95.00 156 PRO A C 1
ATOM 1241 O O . PRO A 1 156 ? 13.608 -11.477 -12.401 1.00 95.00 156 PRO A O 1
ATOM 1244 N N . LYS A 1 157 ? 11.617 -11.159 -13.398 1.00 89.62 157 LYS A N 1
ATOM 1245 C CA . LYS A 1 157 ? 11.108 -12.503 -13.093 1.00 89.62 157 LYS A CA 1
ATOM 1246 C C . LYS A 1 157 ? 11.835 -13.511 -13.985 1.00 89.62 157 LYS A C 1
ATOM 1248 O O . LYS A 1 157 ? 11.869 -13.326 -15.200 1.00 89.62 157 LYS A O 1
ATOM 1253 N N . VAL A 1 158 ? 12.432 -14.524 -13.361 1.00 73.69 158 VAL A N 1
ATOM 1254 C CA . VAL A 1 158 ? 13.042 -15.678 -14.040 1.00 73.69 158 VAL A CA 1
ATOM 1255 C C . VAL A 1 158 ? 11.959 -16.683 -14.399 1.00 73.69 158 VAL A C 1
ATOM 1257 O O . VAL A 1 158 ? 11.069 -16.894 -13.543 1.00 73.69 158 VAL A O 1
#

Foldseek 3Di:
DDDDDDDDDDDDDDDDDDDDDDDDDPDPPPPPPPPVVVVVVVVVVVVVVVVLQVLQEPVPQDAQDDDQAQEAQDLQFRAPVSVCVRSLVSVLVRSCVSPVPDDSQQKDKAFDAACDPVHHRTHRQQAKDWGKIKIATHDSHGYIDIHTDIHGRHDYDD

Sequence (158 aa):
MKRLLSILSLVGLITIGTTNLISCGKPVVNNTEPNLKDENQKLKDENQKLKWKIDKNILFINSINPPIIINANKPNAVKEYELFLSLKSKVLESIKTIDESLTENDFIIAFKDYFNHLQPREIDLTISKKITIIISGKNRAHGEKEFDVVLPAAIPKV